Protein AF-A0A661Y3A1-F1 (afdb_monomer)

Foldseek 3Di:
DWDDDPFRWTWDKDWFADPQQGTWIWIWIQGPNDIDTPDTDGCVPPNDALVVVLVVCVVVVHDVVVNVCSVVVHGD

pLDDT: mean 84.66, std 13.65, range [39.91, 95.5]

Nearest PDB structures (foldseek):
  2khx-assembly1_A  TM=5.029E-01  e=2.166E+00  Homo sapiens
  1r8y-assembly1_A  TM=5.837E-01  e=5.963E+00  Mus musculus
  7fct-assembly1_A  TM=4.238E-01  e=4.699E+00  Bacillus phage vB_BtM_BMBsp2
  3k9j-assembly3_B  TM=3.239E-01  e=3.287E+00  Homo sapiens

Radius of gyration: 13.41 Å; Cα contacts (8 Å, |Δi|>4): 115; chains: 1; bounding box: 30×24×38 Å

Secondary structure (DSSP, 8-state):
-PPP-SSSEEEEEEEEEETTTEEEEEEEEEETTEEEEEEEEETTTS---HHHHHHHHHHTT--HHHHHHHHTT---

Sequence (76 aa):
MHGITKDKVYVDLNWGFDPVLGYWYDIIETRDGEETVIEEWSSTTNGGSRSKMLEFLIKYNLPKEHRSMVGLDMPF

Solvent-accessible surface area (backbone atoms only — not comparable to full-atom values): 4584 Å² total; per-residue (Å²): 135,92,71,88,52,101,54,68,49,38,78,50,78,50,69,50,63,45,98,79,42,36,50,34,39,38,36,33,39,31,46,85,86,46,78,42,81,77,44,79,47,26,33,62,81,69,58,69,52,64,65,59,55,43,50,50,37,57,76,71,67,47,63,66,67,60,46,49,29,53,73,69,73,43,91,117

Mean predicted aligned error: 6.56 Å

Structure (mmCIF, N/CA/C/O backbone):
data_AF-A0A661Y3A1-F1
#
_entry.id   AF-A0A661Y3A1-F1
#
loop_
_atom_site.group_PDB
_atom_site.id
_atom_site.type_symbol
_atom_site.label_atom_id
_atom_site.label_alt_id
_atom_site.label_comp_id
_atom_site.label_asym_id
_atom_site.label_entity_id
_atom_site.label_seq_id
_atom_site.pdbx_PDB_ins_code
_atom_site.Cartn_x
_atom_site.Cartn_y
_atom_site.Cartn_z
_atom_site.occupancy
_atom_site.B_iso_or_equiv
_atom_site.auth_seq_id
_atom_site.auth_comp_id
_atom_site.auth_asym_id
_atom_site.auth_atom_id
_atom_site.pdbx_PDB_model_num
ATOM 1 N N . MET A 1 1 ? -4.740 -11.465 7.904 1.00 39.91 1 MET A N 1
ATOM 2 C CA . MET A 1 1 ? -4.516 -12.051 9.248 1.00 39.91 1 MET A CA 1
ATOM 3 C C . MET A 1 1 ? -5.027 -11.019 10.241 1.00 39.91 1 MET A C 1
ATOM 5 O O . MET A 1 1 ? -4.422 -9.961 10.324 1.00 39.91 1 MET A O 1
ATOM 9 N N . HIS A 1 2 ? -6.174 -11.250 10.884 1.00 44.12 2 HIS A N 1
ATOM 10 C CA . HIS A 1 2 ? -6.802 -10.253 11.760 1.00 44.12 2 HIS A CA 1
ATOM 11 C C . HIS A 1 2 ? -6.172 -10.287 13.158 1.00 44.12 2 HIS A C 1
ATOM 13 O O . HIS A 1 2 ? -6.198 -11.322 13.823 1.00 44.12 2 HIS A O 1
ATOM 19 N N . GLY A 1 3 ? -5.595 -9.168 13.595 1.00 40.75 3 GLY A N 1
ATOM 20 C CA . GLY A 1 3 ? -5.165 -8.954 14.976 1.00 40.75 3 GLY A CA 1
ATOM 21 C C . GLY A 1 3 ? -6.183 -8.077 15.698 1.00 40.75 3 GLY A C 1
ATOM 22 O O . GLY A 1 3 ? -6.409 -6.949 15.282 1.00 40.75 3 GLY A O 1
ATOM 23 N N . ILE A 1 4 ? -6.805 -8.601 16.757 1.00 49.38 4 ILE A N 1
ATOM 24 C CA . ILE A 1 4 ? -7.724 -7.855 17.629 1.00 49.38 4 ILE A CA 1
ATOM 25 C C . ILE A 1 4 ? -6.894 -7.155 18.710 1.00 49.38 4 ILE A C 1
ATOM 27 O O . ILE A 1 4 ? -6.212 -7.820 19.495 1.00 49.38 4 ILE A O 1
ATOM 31 N N . THR A 1 5 ? -6.990 -5.830 18.793 1.00 51.69 5 THR A N 1
ATOM 32 C CA . THR A 1 5 ? -6.534 -5.036 19.946 1.00 51.69 5 THR A CA 1
ATOM 33 C C . THR A 1 5 ? -7.729 -4.553 20.776 1.00 51.69 5 THR A C 1
ATOM 35 O O . THR A 1 5 ? -8.869 -4.624 20.340 1.00 51.69 5 THR A O 1
ATOM 38 N N . LYS A 1 6 ? -7.486 -4.189 22.040 1.00 53.47 6 LYS A N 1
ATOM 39 C CA . LYS A 1 6 ? -8.486 -4.026 23.122 1.00 53.47 6 LYS A CA 1
ATOM 40 C C . LYS A 1 6 ? -9.521 -2.905 22.944 1.00 53.47 6 LYS A C 1
ATOM 42 O O . LYS A 1 6 ? -10.509 -2.897 23.671 1.00 53.47 6 LYS A O 1
ATOM 47 N N . ASP A 1 7 ? -9.320 -2.028 21.979 1.00 58.38 7 ASP A N 1
ATOM 48 C CA . ASP A 1 7 ? -10.307 -1.079 21.473 1.00 58.38 7 ASP A CA 1
ATOM 49 C C . ASP A 1 7 ? -10.746 -1.639 20.121 1.00 58.38 7 ASP A C 1
ATOM 51 O O . ASP A 1 7 ? -9.883 -2.166 19.430 1.00 58.38 7 ASP A O 1
ATOM 55 N N . LYS A 1 8 ? -12.032 -1.607 19.745 1.00 64.81 8 LYS A N 1
ATOM 56 C CA . LYS A 1 8 ? -12.570 -2.191 18.491 1.00 64.81 8 LYS A CA 1
ATOM 57 C C . LYS A 1 8 ? -12.045 -1.471 17.233 1.00 64.81 8 LYS A C 1
ATOM 59 O O . LYS A 1 8 ? -12.821 -0.927 16.455 1.00 64.81 8 LYS A O 1
ATOM 64 N N . VAL A 1 9 ? -10.733 -1.432 17.095 1.00 75.06 9 VAL A N 1
ATOM 65 C CA . VAL A 1 9 ? -9.932 -0.772 16.088 1.00 75.06 9 VAL A CA 1
ATOM 66 C C . VAL A 1 9 ? -9.222 -1.889 15.348 1.00 75.06 9 VAL A C 1
ATOM 68 O O . VAL A 1 9 ? -8.414 -2.623 15.927 1.00 75.06 9 VAL A O 1
ATOM 71 N N . TYR A 1 10 ? -9.569 -2.030 14.080 1.00 83.94 10 TYR A N 1
ATOM 72 C CA . TYR A 1 10 ? -8.936 -2.939 13.141 1.00 83.94 10 TYR A CA 1
ATOM 73 C C . TYR A 1 10 ? -8.254 -2.100 12.076 1.00 83.94 10 TYR A C 1
ATOM 75 O O . TYR A 1 10 ? -8.814 -1.103 11.635 1.00 83.94 10 TYR A O 1
ATOM 83 N N . VAL A 1 11 ? -7.046 -2.490 11.683 1.00 88.31 11 VAL A N 1
ATOM 84 C CA . VAL A 1 11 ? -6.349 -1.855 10.566 1.00 88.31 11 VAL A CA 1
ATOM 85 C C . VAL A 1 11 ? -6.236 -2.875 9.451 1.00 88.31 11 VAL A C 1
ATOM 87 O O . VAL A 1 11 ? -5.564 -3.897 9.614 1.00 88.31 11 VAL A O 1
ATOM 90 N N . ASP A 1 12 ? -6.886 -2.581 8.334 1.00 91.12 12 ASP A N 1
ATOM 91 C CA . ASP A 1 12 ? -6.779 -3.338 7.102 1.00 91.12 12 ASP A CA 1
ATOM 92 C C . ASP A 1 12 ? -5.806 -2.641 6.157 1.00 91.12 12 ASP A C 1
ATOM 94 O O . ASP A 1 12 ? -5.812 -1.423 5.972 1.00 91.12 12 ASP A O 1
ATOM 98 N N . LEU A 1 13 ? -4.915 -3.449 5.597 1.00 93.31 13 LEU A N 1
ATOM 99 C CA . LEU A 1 13 ? -3.898 -3.017 4.656 1.00 93.31 13 LEU A CA 1
ATOM 100 C C . LEU A 1 13 ? -4.236 -3.661 3.323 1.00 93.31 13 LEU A C 1
ATOM 102 O O . LEU A 1 13 ? -4.177 -4.886 3.206 1.00 93.31 13 LEU A O 1
ATOM 106 N N . ASN A 1 14 ? -4.563 -2.842 2.333 1.00 93.25 14 ASN A N 1
ATOM 107 C CA . ASN A 1 14 ? -4.773 -3.285 0.963 1.00 93.25 14 ASN A CA 1
ATOM 108 C C . ASN A 1 14 ? -3.631 -2.768 0.111 1.00 93.25 14 ASN A C 1
ATOM 110 O O . ASN A 1 14 ? -3.123 -1.676 0.340 1.00 93.25 14 ASN A O 1
ATOM 114 N N . TRP A 1 15 ? -3.177 -3.571 -0.839 1.00 93.44 15 TRP A N 1
ATOM 115 C CA . TRP A 1 15 ? -2.119 -3.155 -1.740 1.00 93.44 15 TRP A CA 1
ATOM 116 C C . TRP A 1 15 ? -2.112 -4.008 -2.993 1.00 93.44 15 TRP A C 1
ATOM 118 O O . TRP A 1 15 ? -2.567 -5.154 -2.988 1.00 93.44 15 TRP A O 1
ATOM 128 N N . GLY A 1 16 ? -1.518 -3.476 -4.052 1.00 91.62 16 GLY A N 1
ATOM 129 C CA . GLY A 1 16 ? -1.437 -4.191 -5.309 1.00 91.62 16 GLY A CA 1
ATOM 130 C C . GLY A 1 16 ? -0.681 -3.436 -6.382 1.00 91.62 16 GLY A C 1
ATOM 131 O O . GLY A 1 16 ? 0.033 -2.460 -6.128 1.00 91.62 16 GLY A O 1
ATOM 132 N N . PHE A 1 17 ? -0.844 -3.943 -7.596 1.00 90.25 17 PHE A N 1
ATOM 133 C CA . PHE A 1 17 ? -0.403 -3.300 -8.815 1.00 90.25 17 PHE A CA 1
ATOM 134 C C . PHE A 1 17 ? -1.518 -3.378 -9.857 1.00 90.25 17 PHE A C 1
ATOM 136 O O . PHE A 1 17 ? -2.072 -4.452 -10.090 1.00 90.25 17 PHE A O 1
ATOM 143 N N . ASP A 1 18 ? -1.805 -2.269 -10.529 1.00 90.31 18 ASP A N 1
ATOM 144 C CA . ASP A 1 18 ? -2.620 -2.275 -11.741 1.00 90.31 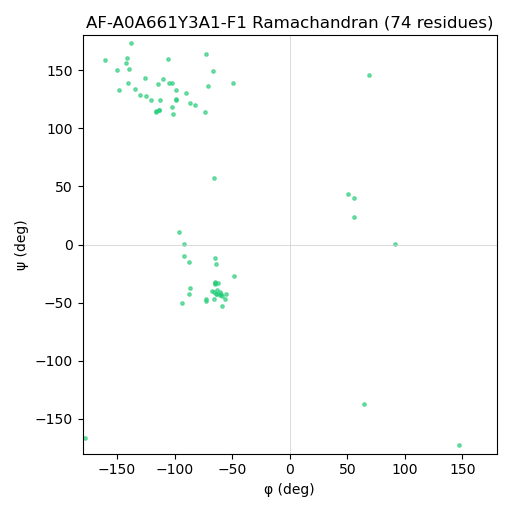18 ASP A CA 1
ATOM 145 C C . ASP A 1 18 ? -2.089 -1.274 -12.786 1.00 90.31 18 ASP A C 1
ATOM 147 O O . ASP A 1 18 ? -1.340 -0.357 -12.446 1.00 90.31 18 ASP A O 1
ATOM 151 N N . PRO A 1 19 ? -2.445 -1.422 -14.076 1.00 89.75 19 PRO A N 1
ATOM 152 C CA . PRO A 1 19 ? -1.904 -0.575 -15.142 1.00 89.75 19 PRO A CA 1
ATOM 153 C C . PRO A 1 19 ? -2.266 0.916 -15.064 1.00 89.75 19 PRO A C 1
ATOM 155 O O . PRO A 1 19 ? -1.639 1.716 -15.757 1.00 89.75 19 PRO A O 1
ATOM 158 N N . VAL A 1 20 ? -3.284 1.298 -14.289 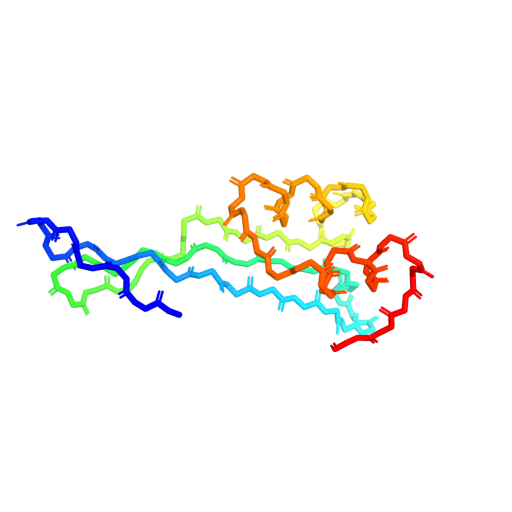1.00 91.62 20 VAL A N 1
ATOM 159 C CA . VAL A 1 20 ? -3.758 2.681 -14.153 1.00 91.62 20 VAL A CA 1
ATOM 160 C C . VAL A 1 20 ? -3.084 3.359 -12.959 1.00 91.62 20 VAL A C 1
ATOM 162 O O . VAL A 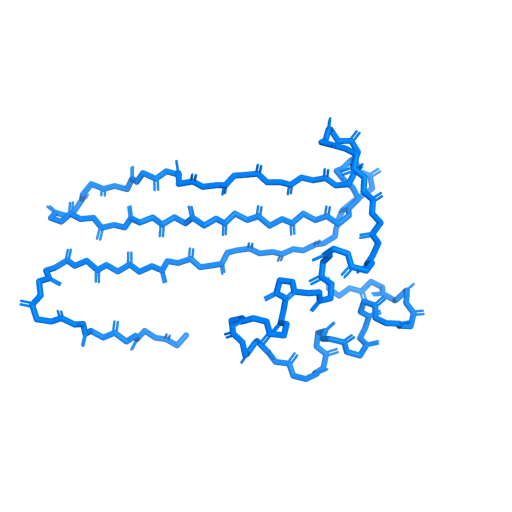1 20 ? -2.513 4.440 -13.112 1.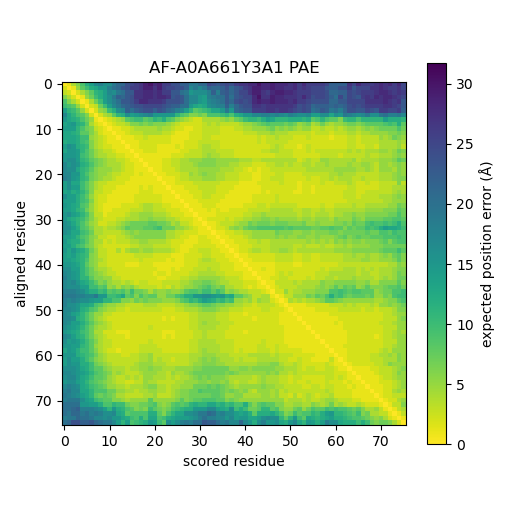00 91.62 20 VAL A O 1
ATOM 165 N N . LEU A 1 21 ? -3.096 2.729 -11.783 1.00 90.31 21 LEU A N 1
ATOM 166 C CA . LEU A 1 21 ? -2.517 3.293 -10.552 1.00 90.31 21 LEU A CA 1
ATOM 167 C C . LEU A 1 21 ? -1.018 2.978 -10.385 1.00 90.31 21 LEU A C 1
ATOM 169 O O . LEU A 1 21 ? -0.313 3.608 -9.584 1.00 90.31 21 LEU A O 1
ATOM 173 N N . GLY A 1 22 ? -0.515 2.012 -11.154 1.00 91.06 22 GLY A N 1
ATOM 174 C CA . GLY A 1 22 ? 0.776 1.383 -10.918 1.00 91.06 22 GLY A CA 1
ATOM 175 C C . GLY A 1 22 ? 0.752 0.635 -9.586 1.00 91.06 22 GLY A C 1
ATOM 176 O O . GLY A 1 22 ? -0.231 -0.028 -9.266 1.00 91.06 22 GLY A O 1
ATOM 177 N N . TYR A 1 23 ? 1.817 0.745 -8.790 1.00 91.75 23 TYR A N 1
ATOM 178 C CA . TYR A 1 23 ? 1.793 0.237 -7.414 1.00 91.75 23 TYR A CA 1
ATOM 179 C C . TYR A 1 23 ? 0.902 1.118 -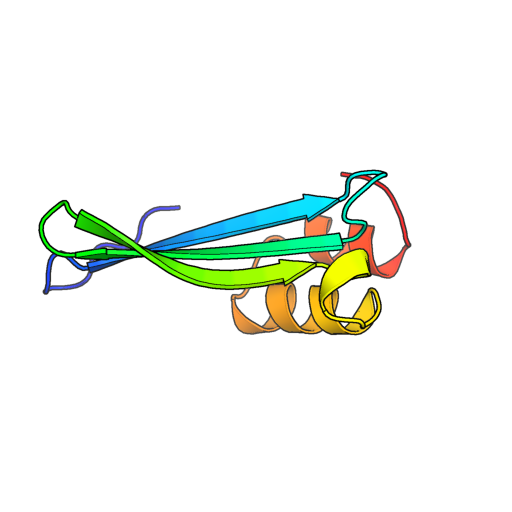6.545 1.00 91.75 23 TYR A C 1
ATOM 181 O O . TYR A 1 23 ? 1.026 2.344 -6.601 1.00 91.75 23 TYR A O 1
ATOM 189 N N . TRP A 1 24 ? 0.075 0.502 -5.709 1.00 94.12 24 TRP A N 1
ATOM 190 C CA . TRP A 1 24 ? -0.827 1.210 -4.806 1.00 94.12 24 TRP A CA 1
ATOM 191 C C . TRP A 1 24 ? -0.952 0.509 -3.453 1.00 94.12 24 TRP A C 1
ATOM 193 O O . TRP A 1 24 ? -0.694 -0.696 -3.336 1.00 94.12 24 TRP A O 1
ATOM 203 N N . TYR A 1 25 ? -1.328 1.275 -2.431 1.00 94.56 25 TYR A N 1
ATOM 204 C CA . TYR A 1 25 ? -1.745 0.758 -1.134 1.00 94.56 25 TYR A CA 1
ATOM 205 C C . TYR A 1 25 ? -2.755 1.681 -0.451 1.00 94.56 25 TYR A C 1
ATOM 207 O O . TYR A 1 25 ? -2.663 2.903 -0.572 1.00 94.56 25 TYR A O 1
ATOM 215 N N . ASP A 1 26 ? -3.619 1.066 0.354 1.00 95.00 26 ASP A N 1
ATOM 216 C CA . ASP A 1 26 ? -4.569 1.727 1.239 1.00 95.00 26 ASP A CA 1
ATOM 217 C C . ASP A 1 26 ? -4.392 1.226 2.672 1.00 95.00 26 ASP A C 1
ATOM 219 O O . ASP A 1 26 ? -4.146 0.039 2.926 1.00 95.00 26 ASP A O 1
ATOM 223 N N . ILE A 1 27 ? -4.556 2.143 3.619 1.00 94.38 27 ILE A N 1
ATOM 224 C CA . ILE A 1 27 ? -4.623 1.860 5.049 1.00 94.38 27 ILE A CA 1
ATOM 225 C C . ILE A 1 27 ? -6.015 2.252 5.518 1.00 94.38 27 ILE A C 1
ATOM 227 O O . ILE A 1 27 ? -6.364 3.433 5.523 1.00 94.38 27 ILE A O 1
ATOM 231 N N . ILE A 1 28 ? -6.800 1.264 5.927 1.00 94.62 28 ILE A N 1
ATOM 232 C CA . ILE A 1 28 ? -8.182 1.441 6.358 1.00 94.62 28 ILE A CA 1
ATOM 233 C C . ILE A 1 28 ? -8.244 1.142 7.849 1.00 94.62 28 ILE A C 1
ATOM 235 O O . ILE A 1 28 ? -7.842 0.070 8.295 1.00 94.62 28 ILE A O 1
ATOM 239 N N . GLU A 1 29 ? -8.736 2.095 8.629 1.00 92.31 29 GLU A N 1
ATOM 240 C CA . GLU A 1 29 ? -9.049 1.886 10.037 1.00 92.31 29 GLU A CA 1
ATOM 241 C C . GLU A 1 29 ? -10.548 1.635 10.176 1.00 92.31 29 GLU A C 1
ATOM 243 O O . GLU A 1 29 ? -11.364 2.454 9.764 1.00 92.31 29 GLU A O 1
ATOM 248 N N . THR A 1 30 ? -10.911 0.514 10.788 1.00 90.69 30 THR A N 1
ATOM 249 C CA . THR A 1 30 ? -12.278 0.245 11.225 1.00 90.69 30 THR A CA 1
ATOM 250 C C . THR A 1 30 ? -12.364 0.494 12.715 1.00 90.69 30 THR A C 1
ATOM 252 O O . THR A 1 30 ? -11.793 -0.275 13.492 1.00 90.69 30 THR A O 1
ATOM 255 N N . ARG A 1 31 ? -13.103 1.522 13.129 1.00 88.00 31 ARG A N 1
ATOM 256 C CA . ARG A 1 31 ? -13.336 1.847 14.537 1.00 88.00 31 ARG A CA 1
ATOM 257 C C . ARG A 1 31 ? -14.821 1.814 14.845 1.00 88.00 31 ARG A C 1
ATOM 259 O O . ARG A 1 31 ? -15.611 2.485 14.200 1.00 88.00 31 ARG A O 1
ATOM 266 N N . ASP A 1 32 ? -15.203 1.006 15.831 1.00 87.75 32 ASP A N 1
ATOM 267 C CA . ASP A 1 32 ? -16.601 0.872 16.270 1.00 87.75 32 ASP A CA 1
ATOM 268 C C . ASP A 1 32 ? -17.591 0.489 15.144 1.00 87.75 32 ASP A C 1
ATOM 270 O O . ASP A 1 32 ? -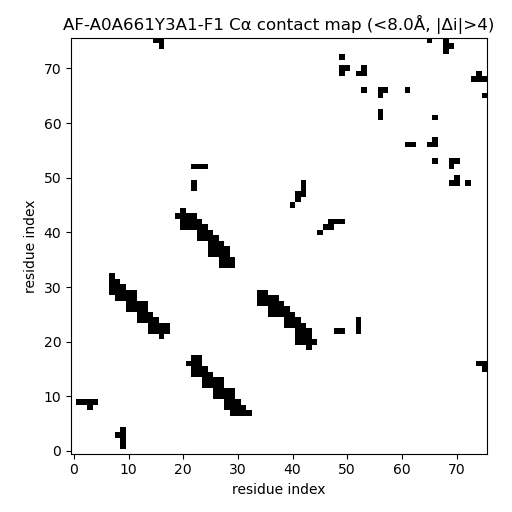18.799 0.673 15.275 1.00 87.75 32 ASP A O 1
ATOM 274 N N . GLY A 1 33 ? -17.084 -0.134 14.074 1.00 84.06 33 GLY A N 1
ATOM 275 C CA . GLY A 1 33 ? -17.859 -0.535 12.897 1.00 84.06 33 GLY A CA 1
ATOM 276 C C . GLY A 1 33 ? -17.903 0.504 11.773 1.00 84.06 33 GLY A C 1
ATOM 277 O O . GLY A 1 33 ? -18.527 0.235 10.752 1.00 84.06 33 GLY A O 1
ATOM 278 N N . GLU A 1 34 ? -17.244 1.653 11.934 1.00 88.25 34 GLU A N 1
ATOM 279 C CA . GLU A 1 34 ? -17.070 2.654 10.879 1.00 88.25 34 GLU A CA 1
ATOM 280 C C . GLU A 1 34 ? -15.684 2.515 10.241 1.00 88.25 34 GLU A C 1
ATOM 282 O O . GLU A 1 34 ? -14.666 2.548 10.935 1.00 88.25 34 GLU A O 1
ATOM 287 N N . GLU A 1 35 ? -15.649 2.353 8.917 1.00 91.88 35 GLU A N 1
ATOM 288 C CA . GLU A 1 35 ? -14.416 2.280 8.129 1.00 91.88 35 GLU A CA 1
ATOM 289 C C . GLU A 1 35 ? -13.997 3.678 7.665 1.00 91.88 35 GLU A C 1
ATOM 291 O O . GLU A 1 35 ? -14.792 4.433 7.105 1.00 91.88 35 GLU A O 1
ATOM 296 N N . THR A 1 36 ? -12.732 4.027 7.877 1.00 93.06 36 THR A N 1
ATOM 297 C CA . THR A 1 36 ? -12.127 5.273 7.402 1.00 93.06 36 THR A CA 1
ATOM 298 C C . THR A 1 36 ? -10.814 4.967 6.694 1.00 93.06 36 THR A C 1
ATOM 300 O O . THR A 1 36 ? -9.940 4.302 7.248 1.00 93.06 36 THR A O 1
ATOM 303 N N . VAL A 1 37 ? -10.650 5.488 5.477 1.00 93.56 37 VAL A N 1
ATOM 304 C CA . VAL A 1 37 ? -9.362 5.456 4.774 1.00 93.56 37 VAL A CA 1
ATOM 305 C C . VAL A 1 37 ? -8.434 6.473 5.433 1.00 93.56 37 VAL A C 1
ATOM 307 O O . VAL A 1 37 ? -8.690 7.677 5.407 1.00 93.56 37 VAL A O 1
ATOM 310 N N . ILE A 1 38 ? -7.367 5.982 6.055 1.00 94.31 38 ILE A N 1
ATOM 311 C CA . ILE A 1 38 ? -6.359 6.792 6.746 1.00 94.31 38 ILE A CA 1
ATOM 312 C C . ILE A 1 38 ? -5.283 7.263 5.770 1.00 94.31 38 ILE A C 1
ATOM 314 O O . ILE A 1 38 ? -4.781 8.381 5.883 1.00 94.31 38 ILE A O 1
ATOM 318 N N . GLU A 1 39 ? -4.922 6.412 4.814 1.00 93.94 39 GLU A N 1
ATOM 319 C CA . GLU A 1 39 ? -3.933 6.717 3.788 1.00 93.94 39 GLU A CA 1
ATOM 320 C C . GLU A 1 39 ? -4.301 5.979 2.502 1.00 93.94 39 GLU A C 1
ATOM 322 O O . GLU A 1 39 ? -4.581 4.784 2.543 1.00 93.94 39 GLU A O 1
ATOM 327 N N . GLU A 1 40 ? -4.272 6.698 1.384 1.00 95.00 40 GLU A N 1
ATOM 328 C CA . GLU A 1 40 ? -4.372 6.164 0.026 1.00 95.00 40 GLU A CA 1
ATOM 329 C C . GLU A 1 40 ? -3.139 6.657 -0.733 1.00 95.00 40 GLU A C 1
ATOM 331 O O . GLU A 1 40 ? -2.814 7.855 -0.725 1.00 95.00 40 GLU A O 1
ATOM 336 N N . TRP A 1 41 ? -2.420 5.736 -1.366 1.00 95.50 41 TRP A N 1
ATOM 337 C CA . TRP A 1 41 ? -1.247 6.063 -2.160 1.00 95.50 41 TRP A CA 1
ATOM 338 C C . TRP A 1 41 ? -1.193 5.228 -3.430 1.00 95.50 41 TRP A C 1
ATOM 340 O O . TRP A 1 41 ? -1.387 4.015 -3.418 1.00 95.50 41 TRP A O 1
ATOM 350 N N . SER A 1 42 ? -0.815 5.874 -4.528 1.00 94.56 42 SER A N 1
ATOM 351 C CA . SER A 1 42 ? -0.453 5.212 -5.773 1.00 94.56 42 SER A CA 1
ATOM 352 C C . SER A 1 42 ? 0.754 5.870 -6.430 1.00 94.56 42 SER A C 1
ATOM 354 O O . SER A 1 42 ? 0.989 7.079 -6.321 1.00 94.56 42 SER A O 1
ATOM 356 N N . SER A 1 43 ? 1.518 5.070 -7.166 1.00 92.56 43 SER A N 1
ATOM 357 C CA . SER A 1 43 ? 2.690 5.546 -7.898 1.00 92.56 43 SER A CA 1
ATOM 358 C C . SER A 1 43 ? 2.332 6.533 -9.013 1.00 92.56 43 SER A C 1
ATOM 360 O O . SER A 1 43 ? 3.093 7.474 -9.244 1.00 92.56 43 SER A O 1
ATOM 362 N N . THR A 1 44 ? 1.168 6.364 -9.653 1.00 92.31 44 THR A N 1
ATOM 363 C CA . THR A 1 44 ? 0.680 7.265 -10.706 1.00 92.31 44 THR A CA 1
ATOM 364 C C . THR A 1 44 ? 0.217 8.610 -10.142 1.00 92.31 44 THR A C 1
ATOM 366 O O . THR A 1 44 ? 0.596 9.650 -10.679 1.00 92.31 44 THR A O 1
ATOM 369 N N . THR A 1 45 ? -0.582 8.619 -9.069 1.00 92.19 45 THR A N 1
ATOM 370 C CA . THR A 1 45 ? -1.251 9.846 -8.591 1.00 92.19 45 THR A CA 1
ATOM 371 C C . THR A 1 45 ? -0.395 10.646 -7.618 1.00 92.19 45 THR A C 1
ATOM 373 O O . THR A 1 45 ? -0.328 11.871 -7.705 1.00 92.19 45 THR A O 1
ATOM 376 N N . ASN A 1 46 ? 0.275 9.977 -6.681 1.00 92.62 46 ASN A N 1
ATOM 377 C CA . ASN A 1 46 ? 1.007 10.650 -5.606 1.00 92.62 46 ASN A CA 1
ATOM 378 C C . ASN A 1 46 ? 2.474 10.906 -5.966 1.00 92.62 46 ASN A C 1
ATOM 380 O O . ASN A 1 46 ? 3.177 11.607 -5.237 1.00 92.62 46 ASN A O 1
ATOM 384 N N . GLY A 1 47 ? 2.943 10.330 -7.074 1.00 78.94 47 GLY A N 1
ATOM 385 C CA . GLY A 1 47 ? 4.357 10.260 -7.387 1.00 78.94 47 GLY A CA 1
ATOM 386 C C . GLY A 1 47 ? 5.099 9.315 -6.437 1.00 78.94 47 GLY A C 1
ATOM 387 O O . GLY A 1 47 ? 4.797 9.160 -5.251 1.00 78.94 47 GLY A O 1
ATOM 388 N N . GLY A 1 48 ? 6.101 8.637 -6.979 1.00 79.25 48 GLY A N 1
ATOM 389 C CA . GLY A 1 48 ? 6.925 7.693 -6.239 1.00 79.25 48 GLY A CA 1
ATOM 390 C C . GLY A 1 48 ? 7.371 6.545 -7.126 1.00 79.25 48 GLY A C 1
ATOM 391 O O . GLY A 1 48 ? 7.204 6.567 -8.342 1.00 79.25 48 GLY A O 1
ATOM 392 N N . SER A 1 49 ? 7.993 5.546 -6.516 1.00 83.19 49 SER A N 1
ATOM 393 C CA . SER A 1 49 ? 8.519 4.384 -7.225 1.00 83.19 49 SER A CA 1
ATOM 394 C C . SER A 1 49 ? 8.216 3.109 -6.453 1.00 83.19 49 SER A C 1
ATOM 396 O O . SER A 1 49 ? 7.791 3.151 -5.296 1.00 83.19 49 SER A O 1
ATOM 398 N N . ARG A 1 50 ? 8.527 1.962 -7.060 1.00 86.81 50 ARG A N 1
ATOM 399 C CA . ARG A 1 50 ? 8.510 0.652 -6.394 1.00 86.81 50 ARG A CA 1
ATOM 400 C C . ARG A 1 50 ? 9.232 0.635 -5.038 1.00 86.81 50 ARG A C 1
ATOM 402 O O . ARG A 1 50 ? 8.865 -0.147 -4.172 1.00 86.81 50 ARG A O 1
ATOM 409 N N . SER A 1 51 ? 10.222 1.508 -4.815 1.00 90.12 51 SER A N 1
ATOM 410 C CA . SER A 1 51 ? 10.920 1.612 -3.527 1.00 90.12 51 SER A CA 1
ATOM 411 C C . SER A 1 51 ? 9.987 2.038 -2.393 1.00 90.12 51 SER A C 1
ATOM 413 O O . SER A 1 51 ? 10.062 1.473 -1.309 1.00 90.12 51 SER A O 1
ATOM 415 N N . LYS A 1 52 ? 9.055 2.964 -2.655 1.00 91.44 52 LYS A N 1
ATOM 416 C CA . LYS A 1 52 ? 8.038 3.396 -1.683 1.00 91.44 52 LYS A CA 1
ATOM 417 C C . LYS A 1 52 ? 7.106 2.239 -1.313 1.00 91.44 52 LYS A C 1
ATOM 419 O O . LYS A 1 52 ? 6.815 2.019 -0.142 1.00 91.44 52 LYS A O 1
ATOM 424 N N . MET A 1 53 ? 6.702 1.457 -2.314 1.00 92.44 53 MET A N 1
ATOM 425 C CA . MET A 1 53 ? 5.905 0.250 -2.108 1.00 92.44 53 MET A CA 1
ATOM 426 C C . MET A 1 53 ? 6.677 -0.803 -1.292 1.00 92.44 53 MET A C 1
ATOM 428 O O . MET A 1 53 ? 6.139 -1.384 -0.353 1.00 92.44 53 MET A O 1
ATOM 432 N N . LEU A 1 54 ? 7.968 -1.008 -1.571 1.00 92.25 54 LEU A N 1
ATOM 433 C CA . LEU A 1 54 ? 8.825 -1.887 -0.766 1.00 92.25 54 LEU A CA 1
ATOM 434 C C . LEU A 1 54 ? 8.935 -1.422 0.688 1.00 92.25 54 LEU A C 1
ATOM 436 O O . LEU A 1 54 ? 8.838 -2.249 1.593 1.00 92.25 54 LEU A O 1
ATOM 440 N N . GLU A 1 55 ? 9.116 -0.122 0.922 1.00 92.75 55 GLU A N 1
ATOM 441 C CA . GLU A 1 55 ? 9.145 0.460 2.267 1.00 92.75 55 GLU A CA 1
ATOM 442 C C . GLU A 1 55 ? 7.841 0.183 3.022 1.00 92.75 55 GLU A C 1
ATOM 444 O O . GLU A 1 55 ? 7.897 -0.247 4.173 1.00 92.75 55 GLU A O 1
ATOM 449 N N . PHE A 1 56 ? 6.684 0.346 2.371 1.00 93.25 56 PHE A N 1
ATOM 450 C CA . PHE A 1 56 ? 5.377 -0.000 2.934 1.00 93.25 56 PHE A CA 1
ATOM 451 C C . PHE A 1 56 ? 5.301 -1.487 3.323 1.00 93.25 56 PHE A C 1
ATOM 453 O O . PHE A 1 56 ? 5.035 -1.818 4.483 1.00 93.25 56 PHE A O 1
ATOM 460 N N . LEU A 1 57 ? 5.626 -2.394 2.396 1.00 92.31 57 LEU A N 1
ATOM 461 C CA . LEU A 1 57 ? 5.586 -3.839 2.645 1.00 92.31 57 LEU A CA 1
ATOM 462 C C . LEU A 1 57 ? 6.560 -4.283 3.755 1.00 92.31 57 LEU A C 1
ATOM 464 O O . LEU A 1 57 ? 6.288 -5.238 4.489 1.00 92.31 57 LEU A O 1
ATOM 468 N N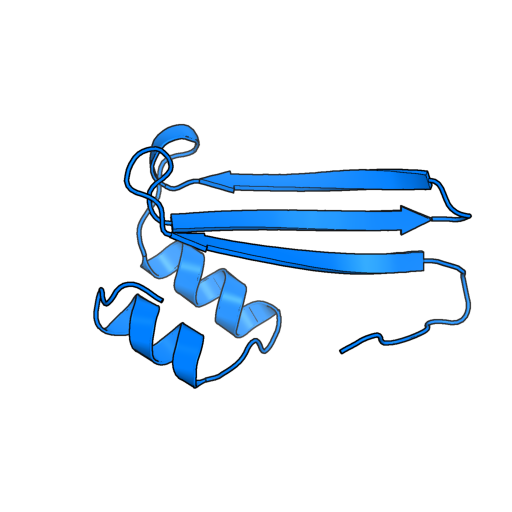 . ILE A 1 58 ? 7.714 -3.621 3.885 1.00 92.31 58 ILE A N 1
ATOM 469 C CA . ILE A 1 58 ? 8.685 -3.872 4.960 1.00 92.31 58 ILE A CA 1
ATOM 470 C C . ILE A 1 58 ? 8.156 -3.331 6.291 1.00 92.31 58 ILE A C 1
ATOM 472 O O . ILE A 1 58 ? 8.157 -4.070 7.275 1.00 92.31 58 ILE A O 1
ATOM 476 N N . LYS A 1 59 ? 7.669 -2.084 6.317 1.00 92.88 59 LYS A N 1
ATOM 477 C CA . LYS A 1 59 ? 7.156 -1.396 7.513 1.00 92.88 59 LYS A CA 1
ATOM 478 C C . LYS A 1 59 ? 6.055 -2.196 8.205 1.00 92.88 59 LYS A C 1
ATOM 480 O O . LYS A 1 59 ? 6.075 -2.309 9.427 1.00 92.88 59 LYS A O 1
ATOM 485 N N . TYR A 1 60 ? 5.136 -2.777 7.436 1.00 90.94 60 TYR A N 1
ATOM 486 C CA . TYR A 1 60 ? 4.015 -3.562 7.966 1.00 90.94 60 TYR A CA 1
ATOM 487 C C . TYR A 1 60 ? 4.269 -5.077 7.993 1.00 90.94 60 TYR A C 1
ATOM 489 O O . TYR A 1 60 ? 3.356 -5.855 8.252 1.00 90.94 60 TYR A O 1
ATOM 497 N N . ASN A 1 61 ? 5.512 -5.508 7.751 1.00 91.12 61 ASN A N 1
ATOM 498 C CA . ASN A 1 61 ? 5.918 -6.914 7.739 1.00 91.12 61 ASN A CA 1
ATOM 499 C C . ASN A 1 61 ? 5.019 -7.823 6.869 1.00 91.12 61 ASN A C 1
ATOM 501 O O . ASN A 1 61 ? 4.667 -8.938 7.257 1.00 91.12 61 ASN A O 1
ATOM 505 N N . LEU A 1 62 ? 4.660 -7.344 5.678 1.00 89.94 62 LEU A N 1
ATOM 506 C CA . LEU A 1 62 ? 3.816 -8.062 4.722 1.00 89.94 62 LEU A CA 1
ATOM 507 C C . LEU A 1 62 ? 4.575 -9.237 4.066 1.00 89.94 62 LEU A C 1
ATOM 509 O O . LEU A 1 62 ? 5.805 -9.306 4.182 1.00 89.94 62 LEU A O 1
ATOM 513 N N . PRO A 1 63 ? 3.885 -10.196 3.410 1.00 90.44 63 PRO A N 1
ATOM 514 C CA . PRO A 1 63 ? 4.499 -11.425 2.903 1.00 90.44 63 PRO A CA 1
ATOM 515 C C . PRO A 1 63 ? 5.781 -11.193 2.096 1.00 90.44 63 PRO A C 1
ATOM 517 O O . PRO A 1 63 ? 5.896 -10.256 1.298 1.00 90.44 63 PRO A O 1
ATOM 520 N N . LYS A 1 64 ? 6.782 -12.055 2.315 1.00 88.06 64 LYS A N 1
ATOM 521 C CA . LYS A 1 64 ? 8.097 -11.912 1.674 1.00 88.06 64 LYS A CA 1
ATOM 522 C C . LYS A 1 64 ? 7.993 -12.077 0.163 1.00 88.06 64 LYS A C 1
ATOM 524 O O . LYS A 1 64 ? 8.699 -11.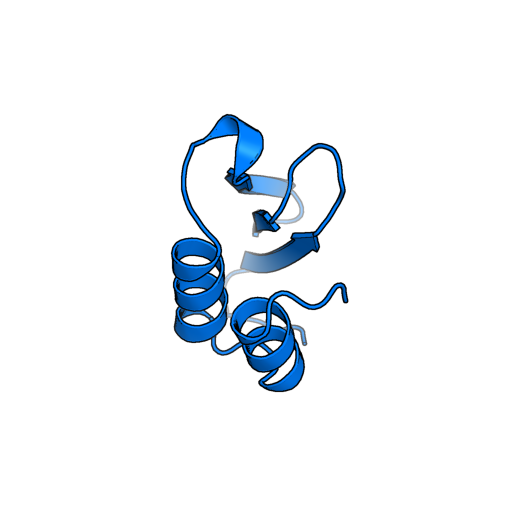383 -0.555 1.00 88.06 64 LYS A O 1
ATOM 529 N N . GLU A 1 65 ? 7.089 -12.930 -0.291 1.00 87.31 65 GLU A N 1
ATOM 530 C CA . GLU A 1 65 ? 6.770 -13.169 -1.692 1.00 87.31 65 GLU A CA 1
ATOM 531 C C . GLU A 1 65 ? 6.371 -11.856 -2.373 1.00 87.31 65 GLU A C 1
ATOM 533 O O . GLU A 1 65 ? 6.937 -11.508 -3.402 1.00 87.31 65 GLU A O 1
ATOM 538 N N . HIS A 1 66 ? 5.490 -11.065 -1.751 1.00 85.94 66 HIS A N 1
ATOM 539 C CA . HIS A 1 66 ? 5.036 -9.783 -2.301 1.00 85.94 66 HIS A CA 1
ATOM 540 C C . HIS A 1 66 ? 6.176 -8.757 -2.337 1.00 85.94 66 HIS A C 1
ATOM 542 O O . HIS A 1 66 ? 6.359 -8.061 -3.333 1.00 85.94 66 HIS A O 1
ATOM 548 N N . ARG A 1 67 ? 7.019 -8.720 -1.293 1.00 86.69 67 ARG A N 1
ATOM 549 C CA . ARG A 1 67 ? 8.244 -7.895 -1.285 1.00 86.69 67 ARG A CA 1
ATOM 550 C C . ARG A 1 67 ? 9.198 -8.287 -2.412 1.00 86.69 67 ARG A C 1
ATOM 552 O O . ARG A 1 67 ? 9.767 -7.419 -3.066 1.00 86.69 67 ARG A O 1
ATOM 559 N N . SER A 1 68 ? 9.375 -9.584 -2.649 1.00 85.50 68 SER A N 1
ATOM 560 C CA . SER A 1 68 ? 10.207 -10.092 -3.737 1.00 85.50 68 SER A CA 1
ATOM 561 C C . SER A 1 68 ? 9.629 -9.747 -5.109 1.00 85.50 68 SER A C 1
ATOM 563 O O . SER A 1 68 ? 10.396 -9.338 -5.974 1.00 85.50 68 SER A O 1
ATOM 565 N N . MET A 1 69 ? 8.310 -9.835 -5.299 1.00 85.06 69 MET A N 1
ATOM 566 C CA . MET A 1 69 ? 7.650 -9.497 -6.567 1.00 85.06 69 MET A CA 1
ATOM 567 C C . MET A 1 69 ? 7.773 -8.003 -6.894 1.00 85.06 69 MET A C 1
ATOM 569 O O . MET A 1 69 ? 8.254 -7.675 -7.974 1.00 85.06 69 MET A O 1
ATOM 573 N N . VAL A 1 70 ? 7.514 -7.099 -5.939 1.00 85.62 70 VAL A N 1
ATOM 574 C CA . VAL A 1 70 ? 7.763 -5.651 -6.127 1.00 85.62 70 VAL A CA 1
ATOM 575 C C . VAL A 1 70 ? 9.248 -5.364 -6.392 1.00 85.62 70 VAL A C 1
ATOM 577 O O . VAL A 1 70 ? 9.592 -4.545 -7.244 1.00 85.62 70 VAL A O 1
ATOM 580 N N . GLY A 1 71 ? 10.156 -6.038 -5.678 1.00 81.00 71 GLY A N 1
ATOM 581 C CA . GLY A 1 71 ? 11.601 -5.856 -5.851 1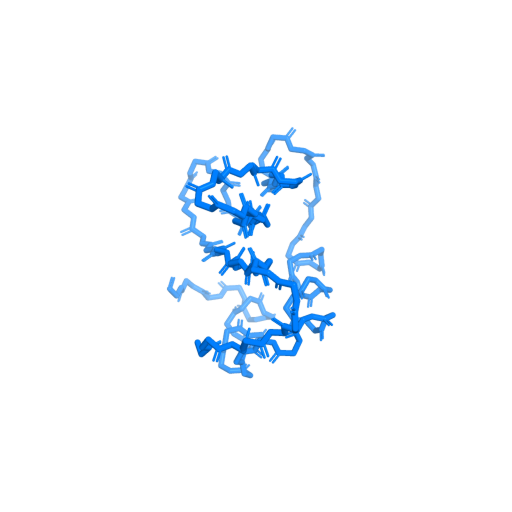.00 81.00 71 GLY A CA 1
ATOM 582 C C . GLY A 1 71 ? 12.115 -6.290 -7.225 1.00 81.00 71 GLY A C 1
ATOM 583 O O . GLY A 1 71 ? 13.051 -5.686 -7.749 1.00 81.00 71 GLY A O 1
ATOM 584 N N . LEU A 1 72 ? 11.485 -7.306 -7.814 1.00 83.06 72 LEU A N 1
ATOM 585 C CA . LEU A 1 72 ? 11.787 -7.832 -9.146 1.00 83.06 72 LEU A CA 1
ATOM 586 C C . LEU A 1 72 ? 10.949 -7.186 -10.260 1.00 83.06 72 LEU A C 1
ATOM 588 O O . LEU A 1 72 ? 11.136 -7.544 -11.419 1.00 83.06 72 LEU A O 1
ATOM 592 N N . ASP A 1 73 ? 10.072 -6.239 -9.918 1.00 74.81 73 ASP A N 1
ATOM 593 C CA . ASP A 1 73 ? 9.116 -5.602 -10.832 1.00 74.81 73 ASP A CA 1
ATOM 594 C C . ASP A 1 73 ? 8.196 -6.604 -11.550 1.00 74.81 73 ASP A C 1
ATOM 596 O O . ASP A 1 73 ? 7.931 -6.514 -12.748 1.00 74.81 73 ASP A O 1
ATOM 600 N N . MET A 1 74 ? 7.755 -7.615 -10.804 1.00 71.81 74 MET A N 1
ATOM 601 C CA . MET A 1 74 ? 6.848 -8.651 -11.279 1.00 71.81 74 MET A CA 1
ATOM 602 C C . MET A 1 74 ? 5.421 -8.380 -10.779 1.00 71.81 74 MET A C 1
ATOM 604 O O . MET A 1 74 ? 5.255 -8.017 -9.611 1.00 71.81 74 MET A O 1
ATOM 608 N N . PRO A 1 75 ? 4.393 -8.583 -11.625 1.00 62.06 75 PRO A N 1
ATOM 609 C CA . PRO A 1 75 ? 2.996 -8.473 -11.212 1.00 62.06 75 PRO A CA 1
ATOM 610 C C . PRO A 1 75 ? 2.623 -9.585 -10.220 1.00 62.06 75 PRO A C 1
ATOM 612 O O . PRO A 1 75 ? 3.171 -10.689 -10.298 1.00 62.06 75 PRO A O 1
ATOM 615 N N . PHE A 1 76 ? 1.683 -9.297 -9.316 1.00 64.19 76 PHE A N 1
ATOM 616 C CA . PHE A 1 76 ? 1.160 -10.228 -8.313 1.00 64.19 76 PHE A CA 1
ATOM 617 C C . PHE A 1 76 ? -0.318 -10.001 -8.020 1.00 64.19 76 PHE A C 1
ATOM 619 O O . PHE A 1 76 ? -0.761 -8.839 -8.150 1.00 64.19 76 PHE A O 1
#